Protein AF-A0A0S6W538-F1 (a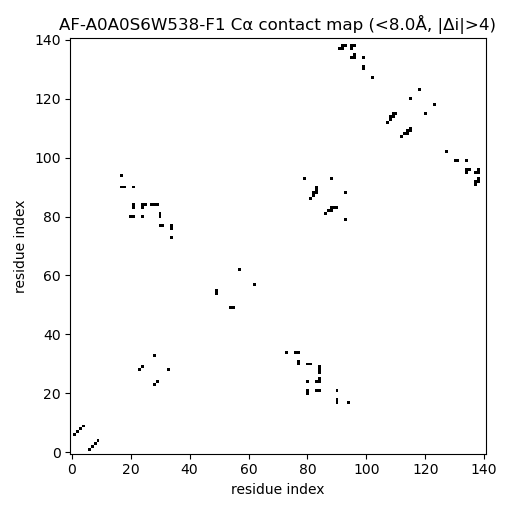fdb_monomer)

Mean predicted aligned error: 4.04 Å

Structure (mmCIF, N/CA/C/O backbone):
data_AF-A0A0S6W538-F1
#
_entry.id   AF-A0A0S6W538-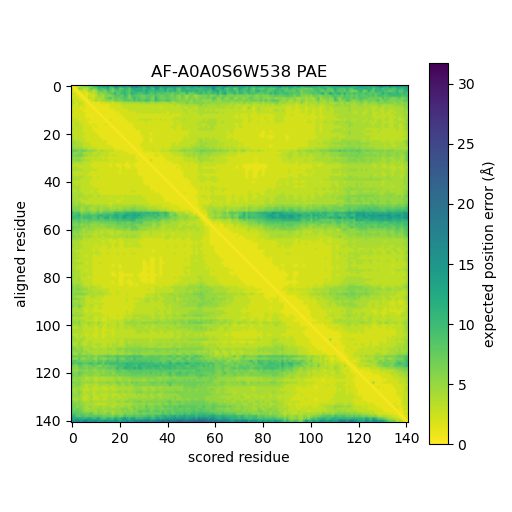F1
#
loop_
_atom_site.group_PDB
_atom_site.id
_atom_site.type_symbol
_atom_site.label_atom_id
_atom_site.label_alt_id
_atom_site.label_comp_id
_atom_site.label_asym_id
_atom_site.label_entity_id
_atom_site.label_seq_id
_atom_site.pdbx_PDB_ins_code
_atom_site.Cartn_x
_atom_site.Cartn_y
_atom_site.Cartn_z
_atom_site.occupancy
_atom_site.B_iso_or_equiv
_atom_site.auth_seq_id
_atom_site.auth_comp_id
_atom_site.auth_asym_id
_atom_site.auth_atom_id
_atom_site.pdbx_PDB_model_num
ATOM 1 N N . MET A 1 1 ? -6.891 -2.422 -21.881 1.00 64.50 1 MET A N 1
ATOM 2 C CA . MET A 1 1 ? -6.661 -3.515 -20.907 1.00 64.50 1 MET A CA 1
ATOM 3 C C . MET A 1 1 ? -5.833 -3.081 -19.702 1.00 64.50 1 MET A C 1
ATOM 5 O O . MET A 1 1 ? -6.319 -3.256 -18.593 1.00 64.50 1 MET A O 1
ATOM 9 N N . GLY A 1 2 ? -4.659 -2.453 -19.879 1.00 76.50 2 GLY A N 1
ATOM 10 C CA . GLY A 1 2 ? -3.811 -2.009 -18.754 1.00 76.50 2 GLY A CA 1
ATOM 11 C C . GLY A 1 2 ? -4.506 -1.093 -17.734 1.00 76.50 2 GLY A C 1
ATOM 12 O O . GLY A 1 2 ? -4.381 -1.319 -16.541 1.00 76.50 2 GLY A O 1
ATOM 13 N N . ILE A 1 3 ? -5.338 -0.145 -18.181 1.00 76.62 3 ILE A N 1
ATOM 14 C CA . ILE A 1 3 ? -6.115 0.745 -17.288 1.00 76.62 3 ILE A CA 1
ATOM 15 C C . ILE A 1 3 ? -7.177 -0.020 -16.476 1.00 76.62 3 ILE A C 1
ATOM 17 O O . ILE A 1 3 ? -7.533 0.368 -15.368 1.00 76.62 3 ILE A O 1
ATOM 21 N N . LEU A 1 4 ? -7.691 -1.129 -17.008 1.00 77.69 4 LEU A N 1
ATOM 22 C CA . LEU A 1 4 ? -8.753 -1.903 -16.365 1.00 77.69 4 LEU A CA 1
ATOM 23 C C . LEU A 1 4 ? -8.162 -2.844 -15.302 1.00 77.69 4 LEU A C 1
ATOM 25 O O . LEU A 1 4 ? -8.636 -2.858 -14.168 1.00 77.69 4 LEU A O 1
ATOM 29 N N . LEU A 1 5 ? -7.073 -3.542 -15.652 1.00 81.56 5 LEU A N 1
ATOM 30 C CA . LEU A 1 5 ? -6.332 -4.440 -14.756 1.00 81.56 5 LEU A CA 1
ATOM 31 C C . LEU A 1 5 ? -5.467 -3.697 -13.728 1.00 81.56 5 LEU A C 1
ATOM 33 O O . LEU A 1 5 ? -5.304 -4.184 -12.618 1.00 81.56 5 LEU A O 1
ATOM 37 N N . GLY A 1 6 ? -4.925 -2.532 -14.086 1.00 80.19 6 GLY A N 1
ATOM 38 C CA . GLY A 1 6 ? -4.065 -1.716 -13.223 1.00 80.19 6 GLY A CA 1
ATOM 39 C C . GLY A 1 6 ? -4.769 -0.536 -12.549 1.00 80.19 6 GLY A C 1
ATOM 40 O O . GLY A 1 6 ? -4.181 0.088 -11.676 1.00 80.19 6 GLY A O 1
ATOM 41 N N . GLY A 1 7 ? -6.010 -0.222 -12.937 1.00 87.50 7 GLY A N 1
ATOM 42 C CA . GLY A 1 7 ? -6.759 0.932 -12.428 1.00 87.50 7 GLY A CA 1
ATOM 43 C C . GLY A 1 7 ? -8.064 0.537 -11.745 1.00 87.50 7 GLY A C 1
ATOM 44 O O . GLY A 1 7 ? -8.118 0.438 -10.523 1.00 87.50 7 GLY A O 1
ATOM 45 N N . ILE A 1 8 ? -9.127 0.309 -12.522 1.00 87.75 8 ILE A N 1
ATOM 46 C CA . ILE A 1 8 ? -10.496 0.177 -11.983 1.00 87.75 8 ILE A CA 1
ATOM 47 C C . ILE A 1 8 ? -10.649 -1.036 -11.055 1.00 87.75 8 ILE A C 1
ATOM 49 O O . ILE A 1 8 ? -11.160 -0.890 -9.946 1.00 87.75 8 ILE A O 1
ATOM 53 N N . ILE A 1 9 ? -10.206 -2.226 -11.481 1.00 90.62 9 ILE A N 1
ATOM 54 C CA . ILE A 1 9 ? -10.332 -3.440 -10.657 1.00 90.62 9 ILE A CA 1
ATOM 55 C C . ILE A 1 9 ? -9.543 -3.287 -9.343 1.00 90.62 9 ILE A C 1
ATOM 57 O O . ILE A 1 9 ? -10.141 -3.472 -8.279 1.00 90.62 9 ILE A O 1
ATOM 61 N N . PRO A 1 10 ? -8.254 -2.882 -9.365 1.00 91.56 10 PRO A N 1
ATOM 62 C CA . PRO A 1 10 ? -7.524 -2.577 -8.140 1.00 91.56 10 PRO A CA 1
ATOM 63 C C . PRO A 1 10 ? -8.204 -1.528 -7.262 1.00 91.56 10 PRO A C 1
ATOM 65 O O . PRO A 1 10 ? -8.243 -1.714 -6.054 1.00 91.56 10 PRO A O 1
ATOM 68 N N . ALA A 1 11 ? -8.788 -0.466 -7.827 1.00 91.25 11 ALA A N 1
ATOM 69 C CA . ALA A 1 11 ? -9.461 0.567 -7.036 1.00 91.25 11 ALA A CA 1
ATOM 70 C C . ALA A 1 11 ? -10.628 0.001 -6.209 1.00 91.25 11 ALA A C 1
ATOM 72 O O . ALA A 1 11 ? -10.761 0.319 -5.027 1.00 91.25 11 ALA A O 1
ATOM 73 N N . VAL A 1 12 ? -11.435 -0.890 -6.797 1.00 94.00 12 VAL A N 1
ATOM 74 C CA . VAL A 1 12 ? -12.536 -1.560 -6.087 1.00 94.00 12 VAL A CA 1
ATOM 75 C C . VAL A 1 12 ? -12.001 -2.497 -5.002 1.00 94.00 12 VAL A C 1
ATOM 77 O O . VAL A 1 12 ? -12.461 -2.446 -3.861 1.00 94.00 12 VAL A O 1
ATOM 80 N N . LEU A 1 13 ? -11.004 -3.325 -5.328 1.00 95.19 13 LEU A N 1
ATOM 81 C CA . LEU A 1 13 ? -10.422 -4.281 -4.381 1.00 95.19 13 LEU A CA 1
ATOM 82 C C . LEU A 1 13 ? -9.713 -3.585 -3.212 1.00 95.19 13 LEU A C 1
ATOM 84 O O . LEU A 1 13 ? -9.854 -4.013 -2.069 1.00 95.19 13 LEU A O 1
ATOM 88 N N . LEU A 1 14 ? -8.999 -2.488 -3.473 1.00 93.44 14 LEU A N 1
ATOM 89 C CA . LEU A 1 14 ? -8.342 -1.677 -2.447 1.00 93.44 14 LEU A CA 1
ATOM 90 C C . LEU A 1 14 ? -9.357 -0.916 -1.579 1.00 93.44 14 LEU A C 1
ATOM 92 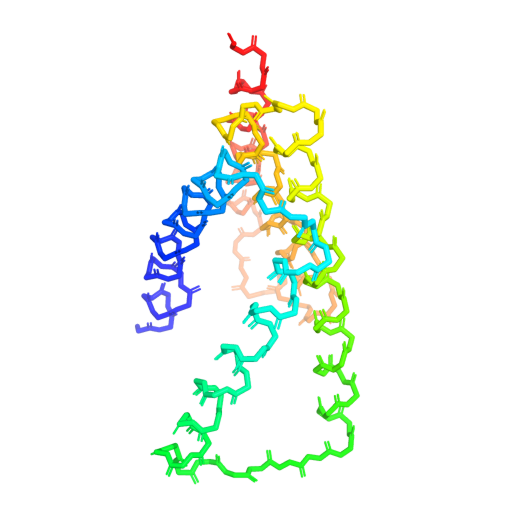O O . LEU A 1 14 ? -9.136 -0.747 -0.378 1.00 93.44 14 LEU A O 1
ATOM 96 N N . GLY A 1 15 ? -10.495 -0.509 -2.149 1.00 93.81 15 GLY A N 1
ATOM 97 C CA . GLY A 1 15 ? -11.626 0.019 -1.385 1.00 93.81 15 GLY A CA 1
ATOM 98 C C . GLY A 1 15 ? -12.205 -1.022 -0.422 1.00 93.81 15 GLY A C 1
ATOM 99 O O . GLY A 1 15 ? -12.351 -0.753 0.771 1.00 93.81 15 GLY A O 1
ATOM 100 N N . LEU A 1 16 ? -12.463 -2.239 -0.914 1.00 96.56 16 LEU A N 1
ATOM 101 C CA . LEU A 1 16 ? -12.929 -3.357 -0.088 1.00 96.56 16 LEU A CA 1
ATOM 102 C C . LEU A 1 16 ? -11.913 -3.721 1.003 1.00 96.56 16 LEU A C 1
ATOM 104 O O . LEU A 1 16 ? -12.297 -3.932 2.152 1.00 96.56 16 LEU A O 1
ATOM 108 N N . PHE A 1 17 ? -10.621 -3.737 0.668 1.00 95.00 17 PHE A N 1
ATOM 109 C CA . PHE A 1 17 ? -9.537 -3.935 1.628 1.00 95.00 17 PHE A CA 1
ATOM 110 C C . PHE A 1 17 ? -9.633 -2.958 2.808 1.00 95.00 17 PHE A C 1
ATOM 112 O O . PHE A 1 17 ? -9.578 -3.400 3.952 1.00 95.00 17 PHE A O 1
ATOM 119 N N . GLY A 1 18 ? -9.860 -1.662 2.562 1.00 95.06 18 GLY A N 1
ATOM 120 C CA . GLY A 1 18 ? -10.010 -0.671 3.636 1.00 95.06 18 GLY A CA 1
ATOM 121 C C . GLY A 1 18 ? -11.196 -0.961 4.569 1.00 95.06 18 GLY A C 1
ATOM 122 O O . GLY A 1 18 ? -11.082 -0.829 5.791 1.00 95.06 18 GLY A O 1
ATOM 123 N N . VAL A 1 19 ? -12.323 -1.424 4.016 1.00 97.00 19 VAL A N 1
ATOM 124 C CA . VAL A 1 19 ? -13.502 -1.835 4.802 1.00 97.00 19 VAL A CA 1
ATOM 125 C C . VAL A 1 19 ? -13.188 -3.063 5.658 1.00 97.00 19 VAL A C 1
ATOM 127 O O . VAL A 1 19 ? -13.424 -3.048 6.868 1.00 97.00 19 VAL A O 1
ATOM 130 N N . LEU A 1 20 ? -12.613 -4.108 5.058 1.00 97.25 20 LEU A N 1
ATOM 131 C CA . LEU A 1 20 ? -12.236 -5.340 5.759 1.00 97.25 20 LEU A CA 1
ATOM 132 C C . LEU A 1 20 ? -11.185 -5.077 6.843 1.00 97.25 20 LEU A C 1
ATOM 134 O O . LEU A 1 20 ? -11.275 -5.629 7.940 1.00 97.25 20 LEU A O 1
ATOM 138 N N . GLN A 1 21 ? -10.239 -4.174 6.584 1.00 96.38 21 GLN A N 1
ATOM 139 C CA . GLN A 1 21 ? -9.257 -3.732 7.566 1.00 96.38 21 GLN A CA 1
ATOM 140 C C . GLN A 1 21 ? -9.930 -3.055 8.769 1.00 96.38 21 GLN A C 1
ATOM 142 O O . GLN A 1 21 ? -9.596 -3.373 9.911 1.00 96.38 21 GLN A O 1
ATOM 147 N N . LYS A 1 22 ? -10.921 -2.174 8.552 1.00 96.25 22 LYS A N 1
ATOM 148 C CA . LYS A 1 22 ? -11.693 -1.574 9.656 1.00 96.25 22 LYS A CA 1
ATOM 149 C C . LYS A 1 22 ? -12.479 -2.625 10.441 1.00 96.25 22 LYS A C 1
ATOM 151 O O . LYS A 1 22 ? -12.522 -2.530 11.665 1.00 96.25 22 LYS A O 1
ATOM 156 N N . ILE A 1 23 ? -13.092 -3.603 9.769 1.00 97.50 23 ILE A N 1
ATOM 157 C CA . ILE A 1 23 ? -13.819 -4.704 10.426 1.00 97.50 23 ILE A CA 1
ATOM 158 C C . ILE A 1 23 ? -12.866 -5.507 11.314 1.00 97.50 23 ILE A C 1
ATOM 160 O O . ILE A 1 23 ? -13.157 -5.717 12.489 1.00 97.50 23 ILE A O 1
ATOM 164 N N . SER A 1 24 ? -11.701 -5.879 10.784 1.00 96.56 24 SER A N 1
ATOM 165 C CA . SER A 1 24 ? -10.659 -6.594 11.524 1.00 96.56 24 SER A CA 1
ATOM 166 C C . SER A 1 24 ? -10.188 -5.801 12.752 1.00 96.56 24 SER A C 1
ATOM 168 O O . SER A 1 24 ? -10.141 -6.333 13.860 1.00 96.56 24 SER A O 1
ATOM 170 N N . ALA A 1 25 ? -9.952 -4.492 12.596 1.00 95.38 25 ALA A N 1
ATOM 171 C CA . ALA A 1 25 ? -9.598 -3.606 13.706 1.00 95.38 25 ALA A CA 1
ATOM 172 C C . ALA A 1 25 ? -10.706 -3.520 14.773 1.00 95.38 25 ALA A C 1
ATOM 174 O O . ALA A 1 25 ? -10.409 -3.567 15.965 1.00 95.38 25 ALA A O 1
ATOM 175 N N . LYS A 1 26 ? -11.984 -3.436 14.370 1.00 96.31 26 LYS A N 1
ATOM 176 C CA . LYS A 1 26 ? -13.132 -3.453 15.296 1.00 96.31 26 LYS A CA 1
ATOM 177 C C . LYS A 1 26 ? -13.281 -4.786 16.034 1.00 96.31 26 LYS A C 1
ATOM 179 O O . LYS A 1 26 ? -13.766 -4.786 17.158 1.00 96.31 26 LYS A O 1
ATOM 184 N N . ALA A 1 27 ? -12.848 -5.890 15.429 1.00 97.00 27 ALA A N 1
ATOM 185 C CA . ALA A 1 27 ? -12.805 -7.203 16.068 1.00 97.00 27 ALA A CA 1
ATOM 186 C C . ALA A 1 27 ? -11.654 -7.351 17.087 1.00 97.00 27 ALA A C 1
ATOM 188 O O . ALA A 1 27 ? -11.528 -8.400 17.711 1.00 97.00 27 ALA A O 1
ATOM 189 N N . GLY A 1 28 ? -10.822 -6.319 17.274 1.00 95.38 28 GLY A N 1
ATOM 190 C CA . GLY A 1 28 ? -9.796 -6.282 18.319 1.00 95.38 28 GLY A CA 1
ATOM 191 C C . GLY A 1 28 ? -8.461 -6.920 17.938 1.00 95.38 28 GLY A C 1
ATOM 192 O O . GLY A 1 28 ? -7.663 -7.227 18.822 1.00 95.38 28 GLY A O 1
ATOM 193 N N . ILE A 1 29 ? -8.181 -7.125 16.645 1.00 96.88 29 ILE A N 1
ATOM 194 C CA . ILE A 1 29 ? -6.883 -7.663 16.225 1.00 96.88 29 ILE A CA 1
ATOM 195 C C . ILE A 1 29 ? -5.736 -6.697 16.578 1.00 96.88 29 ILE A C 1
ATOM 197 O O . ILE A 1 29 ? -5.809 -5.489 16.341 1.00 96.88 29 ILE A O 1
ATOM 201 N N . GLY A 1 30 ? -4.634 -7.232 17.107 1.00 95.75 30 GLY A N 1
ATOM 202 C CA . GLY A 1 30 ? -3.399 -6.465 17.281 1.00 95.75 30 GLY A CA 1
ATOM 203 C C . GLY A 1 30 ? -2.694 -6.219 15.943 1.00 95.75 30 GLY A C 1
ATOM 204 O O . GLY A 1 30 ? -2.616 -7.123 15.112 1.00 95.75 30 GLY A O 1
ATOM 205 N N . THR A 1 31 ? -2.116 -5.028 15.746 1.00 95.25 31 THR A N 1
ATOM 206 C CA . THR A 1 31 ? -1.441 -4.637 14.490 1.00 95.25 31 THR A CA 1
ATOM 207 C C . THR A 1 31 ? -0.385 -5.647 14.033 1.00 95.25 31 THR A C 1
ATOM 209 O O . THR A 1 31 ? -0.315 -5.960 12.849 1.00 95.25 31 THR A O 1
ATOM 212 N N . GLY A 1 32 ? 0.413 -6.197 14.956 1.00 96.31 32 GLY A N 1
ATOM 213 C CA . GLY A 1 32 ? 1.420 -7.209 14.619 1.00 96.31 32 GLY A CA 1
ATOM 214 C C . GLY A 1 32 ? 0.804 -8.490 14.050 1.00 96.31 32 GLY A C 1
ATOM 215 O O . GLY A 1 32 ? 1.205 -8.941 12.981 1.00 96.31 32 GLY A O 1
ATOM 216 N N . TYR A 1 33 ? -0.224 -9.034 14.710 1.00 97.62 33 TYR A N 1
ATOM 217 C CA . TYR A 1 33 ? -0.937 -10.224 14.231 1.00 97.62 33 TYR A CA 1
ATOM 218 C C . TYR A 1 33 ? -1.656 -9.974 12.905 1.00 97.62 33 TYR A C 1
ATOM 220 O O . TYR A 1 33 ? -1.620 -10.826 12.022 1.00 97.62 33 TYR A O 1
ATOM 228 N N . TYR A 1 34 ? -2.247 -8.788 12.735 1.00 97.38 34 TYR A N 1
ATOM 229 C CA . TYR A 1 34 ? -2.850 -8.371 11.472 1.00 97.38 34 TYR A CA 1
ATOM 230 C C . TYR A 1 34 ? -1.839 -8.423 10.316 1.00 97.38 34 TYR A C 1
ATOM 232 O O . TYR A 1 34 ? -2.113 -9.032 9.283 1.00 97.38 34 TYR A O 1
ATOM 240 N N . LEU A 1 35 ? -0.644 -7.854 10.509 1.00 97.44 35 LEU A N 1
ATOM 241 C CA . LEU A 1 35 ? 0.415 -7.864 9.496 1.00 97.44 35 LEU A CA 1
ATOM 242 C C . LEU A 1 35 ? 0.971 -9.270 9.233 1.00 97.44 35 LEU A C 1
ATOM 244 O O . LEU A 1 35 ? 1.234 -9.601 8.080 1.00 97.44 35 LEU A O 1
ATOM 248 N N . LEU A 1 36 ? 1.112 -10.115 10.261 1.00 98.19 36 LEU A N 1
ATOM 249 C CA . LEU A 1 36 ? 1.565 -11.500 10.089 1.00 98.19 36 LEU A CA 1
ATOM 250 C C . LEU A 1 36 ? 0.575 -12.330 9.263 1.00 98.19 36 LEU A C 1
ATOM 252 O O . LEU A 1 36 ? 0.987 -13.019 8.331 1.00 98.19 36 LEU A O 1
ATOM 256 N N . ILE A 1 37 ? -0.725 -12.235 9.559 1.00 98.06 37 ILE A N 1
ATOM 257 C CA . ILE A 1 37 ? -1.769 -12.945 8.803 1.00 98.06 37 ILE A CA 1
ATOM 258 C C . ILE A 1 37 ? -1.807 -12.459 7.350 1.00 98.06 37 ILE A C 1
ATOM 260 O O . ILE A 1 37 ? -1.892 -13.279 6.431 1.00 98.06 37 ILE A O 1
ATOM 264 N N . LEU A 1 38 ? -1.695 -11.145 7.122 1.00 97.38 38 LEU A N 1
ATOM 265 C CA . LEU A 1 38 ? -1.562 -10.596 5.771 1.00 97.38 38 LEU A CA 1
ATOM 266 C C . LEU A 1 38 ? -0.328 -11.147 5.055 1.00 97.38 38 LEU A C 1
ATOM 268 O O . LEU A 1 38 ? -0.448 -11.585 3.916 1.00 97.38 38 LEU A O 1
ATOM 272 N N . GLY A 1 39 ? 0.829 -11.177 5.720 1.00 97.62 39 GLY A N 1
ATOM 273 C CA . GLY A 1 39 ? 2.069 -11.715 5.165 1.00 97.62 39 GLY A CA 1
ATO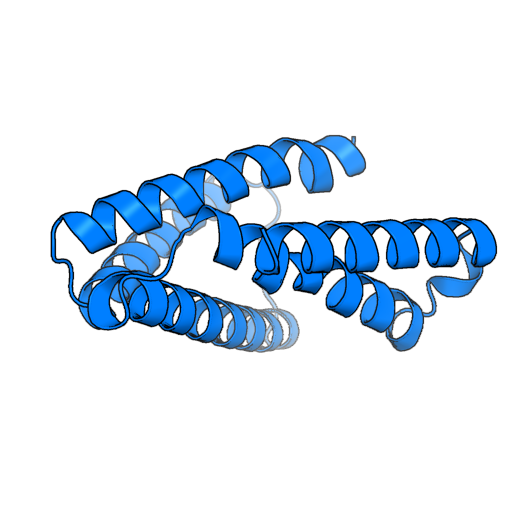M 274 C C . GLY A 1 39 ? 1.919 -13.167 4.715 1.00 97.62 39 GLY A C 1
ATOM 275 O O . GLY A 1 39 ? 2.190 -13.476 3.559 1.00 97.62 39 GLY A O 1
ATOM 276 N N . VAL A 1 40 ? 1.389 -14.036 5.583 1.00 98.19 40 VAL A N 1
ATOM 277 C CA . VAL A 1 40 ? 1.115 -15.445 5.248 1.00 98.19 40 VAL A CA 1
ATOM 278 C C . VAL A 1 40 ? 0.146 -15.556 4.068 1.00 98.19 40 VAL A C 1
ATOM 280 O O . VAL A 1 40 ? 0.391 -16.320 3.137 1.00 98.19 40 VAL A O 1
ATOM 283 N N . THR A 1 41 ? -0.925 -14.760 4.064 1.00 97.94 41 THR A N 1
ATOM 284 C CA . THR A 1 41 ? -1.918 -14.759 2.977 1.00 97.94 41 THR A CA 1
ATOM 285 C C . THR A 1 41 ? -1.290 -14.340 1.646 1.00 97.94 41 THR A C 1
ATOM 287 O O . THR A 1 41 ? -1.517 -14.988 0.625 1.00 97.94 41 THR A O 1
ATOM 290 N N . ILE A 1 42 ? -0.455 -13.297 1.652 1.00 97.38 42 ILE A N 1
ATOM 291 C CA . ILE A 1 42 ? 0.276 -12.822 0.471 1.00 97.38 42 ILE A CA 1
ATOM 292 C C . ILE A 1 42 ? 1.254 -13.891 -0.019 1.00 97.38 42 ILE A C 1
ATOM 294 O O . ILE A 1 42 ? 1.321 -14.129 -1.220 1.00 97.38 42 ILE A O 1
ATOM 298 N N . THR A 1 43 ? 1.976 -14.571 0.876 1.00 97.69 43 THR A N 1
ATOM 299 C CA . THR A 1 43 ? 2.878 -15.670 0.502 1.00 97.69 43 THR A CA 1
ATOM 300 C C . THR A 1 43 ? 2.121 -16.815 -0.169 1.00 97.69 43 THR A C 1
ATOM 302 O O . THR A 1 43 ? 2.560 -17.298 -1.210 1.00 97.69 43 THR A O 1
ATOM 305 N N . ILE A 1 44 ? 0.970 -17.219 0.377 1.00 97.94 44 ILE A N 1
ATOM 306 C CA . ILE A 1 44 ? 0.144 -18.291 -0.197 1.00 97.94 44 ILE A CA 1
ATOM 307 C C . ILE A 1 44 ? -0.367 -17.891 -1.585 1.00 97.94 44 ILE A C 1
ATOM 309 O O . ILE A 1 44 ? -0.141 -18.614 -2.555 1.00 97.94 44 ILE A O 1
ATOM 313 N N . LEU A 1 45 ? -1.022 -16.731 -1.703 1.00 97.19 45 LEU A N 1
ATOM 314 C CA . LEU A 1 45 ? -1.580 -16.273 -2.979 1.00 97.19 45 LEU A CA 1
ATOM 315 C C . LEU A 1 45 ? -0.478 -16.001 -4.010 1.00 97.19 45 LEU A C 1
ATOM 317 O O . LEU A 1 45 ? -0.614 -16.395 -5.164 1.00 97.19 45 LEU A O 1
ATOM 321 N N . GLY A 1 46 ? 0.636 -15.398 -3.597 1.00 95.62 46 GLY A N 1
ATOM 322 C CA . GLY A 1 46 ? 1.813 -15.193 -4.439 1.00 95.62 46 GLY A CA 1
ATOM 323 C C . GLY A 1 46 ? 2.401 -16.510 -4.948 1.00 95.62 46 GLY A C 1
ATOM 324 O O . GLY A 1 46 ? 2.749 -16.604 -6.122 1.00 95.62 46 GLY A O 1
ATOM 325 N N . GLY A 1 47 ? 2.430 -17.549 -4.107 1.00 95.69 47 GLY A N 1
ATOM 326 C CA . GLY A 1 47 ? 2.801 -18.906 -4.509 1.00 95.69 47 GLY A CA 1
ATOM 327 C C . GLY A 1 47 ? 1.873 -19.473 -5.585 1.00 95.69 47 GLY A C 1
ATOM 328 O O . GLY A 1 47 ? 2.352 -20.008 -6.581 1.00 95.69 47 GLY A O 1
ATOM 329 N N . VAL A 1 48 ? 0.555 -19.285 -5.448 1.00 96.38 48 VAL A N 1
ATOM 330 C CA . VAL A 1 48 ? -0.415 -19.670 -6.490 1.00 96.38 48 VAL A CA 1
ATOM 331 C C . VAL A 1 48 ? -0.127 -18.929 -7.799 1.00 96.38 48 VAL A C 1
ATOM 333 O O . VAL A 1 48 ? -0.024 -19.572 -8.843 1.00 96.38 48 VAL A O 1
ATOM 336 N N . PHE A 1 49 ? 0.077 -17.607 -7.753 1.00 94.56 49 PHE A N 1
ATOM 337 C CA . PHE A 1 49 ? 0.440 -16.816 -8.935 1.00 94.56 49 PHE A CA 1
ATOM 338 C C . PHE A 1 49 ? 1.741 -17.303 -9.587 1.00 94.56 49 PHE A C 1
ATOM 340 O O . PHE A 1 49 ? 1.791 -17.428 -10.807 1.00 94.56 49 PHE A O 1
ATOM 347 N N . ALA A 1 50 ? 2.763 -17.643 -8.800 1.00 93.38 50 ALA A N 1
ATOM 348 C CA . ALA A 1 50 ? 4.037 -18.155 -9.306 1.00 93.38 50 ALA A CA 1
ATOM 349 C C . ALA A 1 50 ? 3.916 -19.530 -9.995 1.00 93.38 50 ALA A C 1
ATOM 351 O O . ALA A 1 50 ? 4.715 -19.853 -10.875 1.00 93.38 50 ALA A O 1
ATOM 352 N N . LEU A 1 51 ? 2.926 -20.344 -9.612 1.00 93.56 51 LEU A N 1
ATOM 353 C CA . LEU A 1 51 ? 2.679 -21.652 -10.224 1.00 93.56 51 LEU A CA 1
ATOM 354 C C . LEU A 1 51 ? 1.882 -21.556 -11.529 1.00 93.56 51 LEU A C 1
ATOM 356 O O . LEU A 1 51 ? 2.167 -22.309 -12.460 1.00 93.56 51 LEU A O 1
ATOM 360 N N . ILE A 1 52 ? 0.901 -20.649 -11.600 1.00 95.50 52 ILE A N 1
ATOM 361 C CA . ILE A 1 52 ? 0.009 -20.514 -12.765 1.00 95.50 52 ILE A CA 1
ATOM 362 C C . ILE A 1 52 ? 0.562 -19.581 -13.846 1.00 95.50 52 ILE A C 1
ATOM 364 O O . ILE A 1 52 ? 0.186 -19.714 -15.010 1.00 95.50 52 ILE A O 1
ATOM 368 N N . MET A 1 53 ? 1.421 -18.624 -13.483 1.00 93.00 53 MET A N 1
ATOM 369 C CA . MET A 1 53 ? 1.971 -17.671 -14.441 1.00 93.00 53 MET A CA 1
ATOM 370 C C . MET A 1 53 ? 3.166 -18.284 -15.189 1.00 93.00 53 MET A C 1
ATOM 372 O O . MET A 1 53 ? 4.052 -18.875 -14.568 1.00 93.00 53 MET A O 1
ATOM 376 N N . PRO A 1 54 ? 3.222 -18.144 -16.527 1.00 87.12 54 PRO A N 1
ATOM 377 C CA . PRO A 1 54 ? 4.301 -18.713 -17.333 1.00 87.12 54 PRO A CA 1
ATOM 378 C C . PRO A 1 54 ? 5.634 -17.968 -17.172 1.00 87.12 54 PRO A C 1
ATOM 380 O O . PRO A 1 54 ? 6.687 -18.540 -17.450 1.00 87.12 54 PRO A O 1
ATOM 383 N N . ASP A 1 55 ? 5.613 -16.708 -16.723 1.00 89.31 55 ASP A N 1
ATOM 384 C CA . ASP A 1 55 ? 6.831 -15.942 -16.457 1.00 89.31 55 ASP A CA 1
ATOM 385 C C . ASP A 1 55 ? 7.416 -16.307 -15.085 1.00 89.31 55 ASP A C 1
ATOM 387 O O . ASP A 1 55 ? 6.760 -16.165 -14.053 1.00 89.31 55 ASP A O 1
ATOM 391 N N . ARG A 1 56 ? 8.666 -16.780 -15.085 1.00 86.50 56 ARG A N 1
ATOM 392 C CA . ARG A 1 56 ? 9.418 -17.190 -13.888 1.00 86.50 56 ARG A CA 1
ATOM 393 C C . ARG A 1 56 ? 10.727 -16.420 -13.716 1.00 86.50 56 ARG A C 1
ATOM 395 O O . ARG A 1 56 ? 11.642 -16.896 -13.044 1.00 86.50 56 ARG A O 1
ATOM 402 N N . ARG A 1 57 ? 10.864 -15.254 -14.352 1.00 90.81 57 ARG A N 1
ATOM 403 C CA . ARG A 1 57 ? 12.083 -14.442 -14.262 1.00 90.81 57 ARG A CA 1
ATOM 404 C C . ARG A 1 57 ? 12.265 -13.909 -12.841 1.00 90.81 57 ARG A C 1
ATOM 406 O O . ARG A 1 57 ? 11.456 -13.130 -12.349 1.00 90.81 57 ARG A O 1
ATOM 413 N N . LEU A 1 58 ? 13.373 -14.286 -12.211 1.00 91.81 58 LEU A N 1
ATOM 414 C CA . LEU A 1 58 ? 13.813 -13.753 -10.925 1.00 91.81 58 LEU A CA 1
ATOM 415 C C . LEU A 1 58 ? 15.252 -13.255 -11.061 1.00 91.81 58 LEU A C 1
ATOM 417 O O . LEU A 1 58 ? 16.124 -13.981 -11.532 1.00 91.81 58 LEU A O 1
ATOM 421 N N . SER A 1 59 ? 15.501 -12.017 -10.641 1.00 95.12 59 SER A N 1
ATOM 422 C CA . SER A 1 59 ? 16.841 -11.431 -10.565 1.00 95.12 59 SER A CA 1
ATOM 423 C C . SER A 1 59 ? 17.083 -10.848 -9.175 1.00 95.12 59 SER A C 1
ATOM 425 O O . SER A 1 59 ? 16.138 -10.455 -8.488 1.00 95.12 59 SER A O 1
ATOM 427 N N . PHE A 1 60 ? 18.348 -10.739 -8.764 1.00 94.06 60 PHE A N 1
ATOM 428 C CA . PHE A 1 60 ? 18.694 -10.094 -7.493 1.00 94.06 60 PHE A CA 1
ATOM 429 C C . PHE A 1 60 ? 18.241 -8.630 -7.442 1.00 94.06 60 PHE A C 1
ATOM 431 O O . PHE A 1 60 ? 17.742 -8.178 -6.414 1.00 94.06 60 PHE A O 1
ATOM 438 N N . ALA A 1 61 ? 18.347 -7.908 -8.562 1.00 94.94 61 ALA A N 1
ATOM 439 C CA . ALA A 1 61 ? 17.893 -6.525 -8.654 1.00 94.94 61 ALA A CA 1
ATOM 440 C C . ALA A 1 61 ? 16.374 -6.413 -8.449 1.00 94.94 61 ALA A C 1
ATOM 442 O O . ALA A 1 61 ? 15.923 -5.629 -7.616 1.00 94.94 61 ALA A O 1
ATOM 443 N N . SER A 1 62 ? 15.579 -7.227 -9.156 1.00 93.19 62 SER A N 1
ATOM 444 C CA . SER A 1 62 ? 14.118 -7.218 -9.003 1.00 93.19 62 SER A CA 1
ATOM 445 C C . SER A 1 62 ? 13.697 -7.621 -7.592 1.00 93.19 62 SER A C 1
ATOM 447 O O . SER A 1 62 ? 12.835 -6.9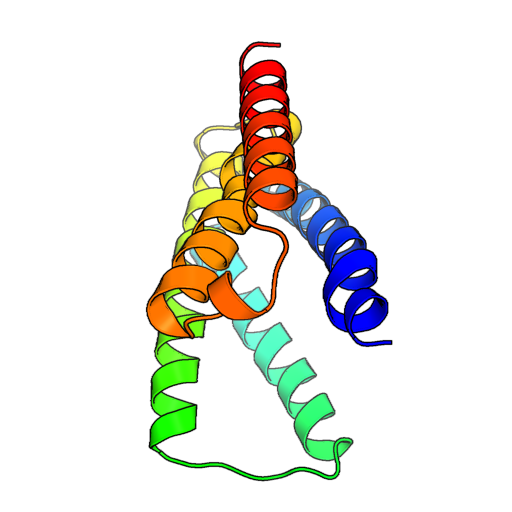68 -7.016 1.00 93.19 62 SER A O 1
ATOM 449 N N . ALA A 1 63 ? 14.351 -8.627 -7.001 1.00 94.75 63 ALA A N 1
ATOM 450 C CA . ALA A 1 63 ? 14.083 -9.042 -5.627 1.00 94.75 63 ALA A CA 1
ATOM 451 C C . ALA A 1 63 ? 14.365 -7.915 -4.618 1.00 94.75 63 ALA A C 1
ATOM 453 O O . ALA A 1 63 ? 13.539 -7.661 -3.743 1.00 94.75 63 ALA A O 1
ATOM 454 N N . GLY A 1 64 ? 15.485 -7.198 -4.767 1.00 96.50 64 GLY A N 1
ATOM 455 C CA . GLY A 1 64 ? 15.828 -6.059 -3.912 1.00 96.50 64 GLY A CA 1
ATOM 456 C C . GLY A 1 64 ? 14.773 -4.949 -3.953 1.00 96.50 64 GLY A C 1
ATOM 457 O O . GLY A 1 64 ? 14.315 -4.491 -2.905 1.00 96.50 64 GLY A O 1
ATOM 458 N N . TRP A 1 65 ? 14.310 -4.570 -5.149 1.00 95.25 65 TRP A N 1
ATOM 459 C CA . TRP A 1 65 ? 13.224 -3.594 -5.292 1.00 95.25 65 TRP A CA 1
ATOM 460 C C . TRP A 1 65 ? 11.906 -4.095 -4.695 1.00 95.25 65 TRP A C 1
ATOM 462 O O . TRP A 1 65 ? 11.228 -3.334 -4.006 1.00 95.25 65 TRP A O 1
ATOM 472 N N . THR A 1 66 ? 11.567 -5.376 -4.880 1.00 96.12 66 THR A N 1
ATOM 473 C CA . THR A 1 66 ? 10.369 -5.981 -4.279 1.00 96.12 66 THR A CA 1
ATOM 474 C C . THR A 1 66 ? 10.399 -5.931 -2.750 1.00 96.12 66 THR A C 1
ATOM 476 O O . THR A 1 66 ? 9.369 -5.648 -2.139 1.00 96.12 66 THR A O 1
ATOM 479 N N . VAL A 1 67 ? 11.560 -6.135 -2.117 1.00 97.44 67 VAL A N 1
ATOM 480 C CA . VAL A 1 67 ? 11.705 -5.994 -0.656 1.00 97.44 67 VAL A CA 1
ATOM 481 C C . VAL A 1 67 ? 11.389 -4.567 -0.214 1.00 97.44 67 VAL A C 1
ATOM 483 O O . VAL A 1 67 ? 10.599 -4.378 0.709 1.00 97.44 67 VAL A O 1
ATOM 486 N N . LEU A 1 68 ? 11.927 -3.554 -0.899 1.00 97.12 68 LEU A N 1
ATOM 487 C CA . LEU A 1 68 ? 11.634 -2.152 -0.580 1.00 97.12 68 LEU A CA 1
ATOM 488 C C . LEU A 1 68 ? 10.146 -1.819 -0.762 1.00 97.12 68 LEU A C 1
ATOM 490 O O . LEU A 1 68 ? 9.558 -1.150 0.091 1.00 97.12 68 LEU A O 1
ATOM 494 N N . THR A 1 69 ? 9.515 -2.332 -1.824 1.00 96.50 69 THR A N 1
ATOM 495 C CA . THR A 1 69 ? 8.064 -2.216 -2.031 1.00 96.50 69 THR A CA 1
ATOM 496 C C . THR A 1 69 ? 7.284 -2.829 -0.866 1.00 96.50 69 THR A C 1
ATOM 498 O O . THR A 1 69 ? 6.381 -2.188 -0.326 1.00 96.50 69 THR A O 1
ATOM 501 N N . ALA A 1 70 ? 7.652 -4.040 -0.437 1.00 96.94 70 ALA A N 1
ATOM 502 C CA . ALA A 1 70 ? 7.001 -4.730 0.672 1.00 96.94 70 ALA A CA 1
ATOM 503 C C . ALA A 1 70 ? 7.173 -3.980 2.000 1.00 96.94 70 ALA A C 1
ATOM 505 O O . ALA A 1 70 ? 6.207 -3.851 2.755 1.00 96.94 70 ALA A O 1
ATOM 506 N N . CYS A 1 71 ? 8.361 -3.432 2.275 1.00 97.81 71 CYS A N 1
ATOM 507 C CA . CYS A 1 71 ? 8.612 -2.614 3.460 1.00 97.81 71 CYS A CA 1
ATOM 508 C C . CYS A 1 71 ? 7.718 -1.369 3.482 1.00 97.81 71 CYS A C 1
ATOM 510 O O . CYS A 1 71 ? 7.017 -1.142 4.468 1.00 97.81 71 CYS A O 1
ATOM 512 N N . ALA A 1 72 ? 7.690 -0.597 2.390 1.00 97.00 72 ALA A N 1
ATOM 513 C CA . ALA A 1 72 ? 6.864 0.606 2.295 1.00 97.00 72 ALA A CA 1
ATOM 514 C C . ALA A 1 72 ? 5.372 0.290 2.497 1.00 97.00 72 ALA A C 1
ATOM 516 O O . ALA A 1 72 ? 4.695 0.945 3.294 1.00 97.00 72 ALA A O 1
ATOM 517 N N . TRP A 1 73 ? 4.872 -0.758 1.834 1.00 96.25 73 TRP A N 1
ATOM 518 C CA . TRP A 1 73 ? 3.475 -1.176 1.944 1.00 96.25 73 TRP A CA 1
ATOM 519 C C . TRP A 1 73 ? 3.115 -1.669 3.350 1.00 96.25 73 TRP A C 1
ATOM 521 O O . TRP A 1 73 ? 2.070 -1.299 3.890 1.00 96.25 73 TRP A O 1
ATOM 531 N N . THR A 1 74 ? 3.986 -2.470 3.967 1.00 97.75 74 THR A N 1
ATOM 532 C CA . THR A 1 74 ? 3.758 -3.036 5.305 1.00 97.75 74 THR A CA 1
ATOM 533 C C . THR A 1 74 ? 3.729 -1.941 6.365 1.00 97.75 74 THR A C 1
ATOM 535 O O . THR A 1 74 ? 2.831 -1.929 7.207 1.00 97.75 74 THR A O 1
ATOM 538 N N . VAL A 1 75 ? 4.662 -0.984 6.300 1.00 98.06 75 VAL A N 1
ATOM 539 C CA . VAL A 1 75 ? 4.696 0.163 7.219 1.00 98.06 75 VAL A CA 1
ATOM 540 C C . VAL A 1 75 ? 3.433 1.009 7.066 1.00 98.06 75 VAL A C 1
ATOM 542 O O . VAL A 1 75 ? 2.760 1.274 8.061 1.00 98.06 75 VAL A O 1
ATOM 545 N N . ALA A 1 76 ? 3.056 1.375 5.837 1.00 97.12 76 ALA A N 1
ATOM 546 C CA . ALA A 1 76 ? 1.843 2.153 5.589 1.00 97.12 76 ALA A CA 1
ATOM 547 C C . ALA A 1 76 ? 0.582 1.436 6.107 1.00 97.12 76 ALA A C 1
ATOM 549 O O . ALA A 1 76 ? -0.216 2.014 6.845 1.00 97.12 76 ALA A O 1
ATOM 550 N N . THR A 1 77 ? 0.439 0.148 5.789 1.0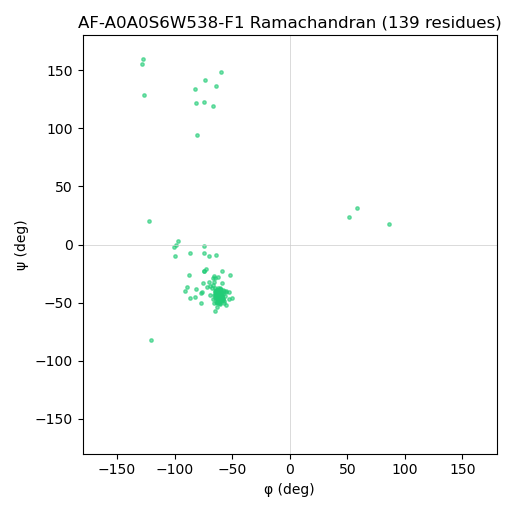0 96.62 77 THR A N 1
ATOM 551 C CA . THR A 1 77 ? -0.694 -0.682 6.220 1.00 96.62 77 THR A CA 1
ATOM 552 C C . THR A 1 77 ? -0.755 -0.826 7.741 1.00 96.62 77 THR A C 1
ATOM 554 O O . THR A 1 77 ? -1.839 -0.762 8.326 1.00 96.62 77 THR A O 1
ATOM 557 N N . GLY A 1 78 ? 0.399 -0.965 8.398 1.00 97.12 78 GLY A N 1
ATOM 558 C CA . GLY A 1 78 ? 0.514 -1.001 9.853 1.00 97.12 78 GLY A CA 1
ATOM 559 C C . GLY A 1 78 ? 0.094 0.313 10.511 1.00 97.12 78 GLY A C 1
ATOM 560 O O . GLY A 1 78 ? -0.661 0.293 11.481 1.00 97.12 78 GLY A O 1
ATOM 561 N N . LEU A 1 79 ? 0.511 1.456 9.958 1.00 97.81 79 LEU A N 1
ATOM 562 C CA . LEU A 1 79 ? 0.105 2.778 10.446 1.00 97.81 79 LEU A CA 1
ATOM 563 C C . LEU A 1 79 ? -1.407 2.998 10.308 1.00 97.81 79 LEU A C 1
ATOM 565 O O . LEU A 1 79 ? -2.036 3.486 11.246 1.00 97.81 79 LEU A O 1
ATOM 569 N N . ILE A 1 80 ? -2.010 2.575 9.191 1.00 96.94 80 ILE A N 1
ATOM 570 C CA . ILE A 1 80 ? -3.470 2.614 9.011 1.00 96.94 80 ILE A CA 1
ATOM 571 C C . ILE A 1 80 ? -4.152 1.723 10.054 1.00 96.94 80 ILE A C 1
ATOM 573 O O . ILE A 1 80 ? -5.076 2.168 10.731 1.00 96.94 80 ILE A O 1
ATOM 577 N N . ALA A 1 81 ? -3.680 0.488 10.243 1.00 96.06 81 ALA A N 1
ATOM 578 C CA . ALA A 1 81 ? -4.237 -0.416 11.247 1.00 96.06 81 ALA A CA 1
ATOM 579 C C . ALA A 1 81 ? -4.172 0.189 12.661 1.00 96.06 81 ALA A C 1
ATOM 581 O O . ALA A 1 81 ? -5.165 0.131 13.381 1.00 96.06 81 ALA A O 1
ATOM 582 N N . ILE A 1 82 ? -3.059 0.836 13.029 1.00 97.50 82 ILE A N 1
ATOM 583 C CA . ILE A 1 82 ? -2.910 1.558 14.304 1.00 97.50 82 ILE A CA 1
ATOM 584 C C . ILE A 1 82 ? -3.910 2.716 14.406 1.00 97.50 82 ILE A C 1
ATOM 586 O O . ILE A 1 82 ? -4.571 2.860 15.434 1.00 97.50 82 ILE A O 1
ATOM 590 N N . ALA A 1 83 ? -4.052 3.534 13.360 1.00 97.25 83 ALA A N 1
ATOM 591 C CA . ALA A 1 83 ? -5.020 4.632 13.332 1.00 97.25 83 ALA A CA 1
ATOM 592 C C . ALA A 1 83 ? -6.458 4.129 13.555 1.00 97.25 83 ALA A C 1
ATOM 594 O O . ALA A 1 83 ? -7.242 4.742 14.279 1.00 97.25 83 ALA A O 1
ATOM 595 N N . LEU A 1 84 ? -6.795 2.978 12.975 1.00 96.12 84 LEU A N 1
ATOM 596 C CA . LEU A 1 84 ? -8.126 2.390 13.070 1.00 96.12 84 LEU A CA 1
ATOM 597 C C . LEU A 1 84 ? -8.412 1.715 14.412 1.00 96.12 84 LEU A C 1
ATOM 599 O O . LEU A 1 84 ? -9.542 1.832 14.893 1.00 96.12 84 LEU A O 1
ATOM 603 N N . SER A 1 85 ? -7.435 0.996 14.973 1.00 94.25 85 SER A N 1
ATOM 604 C CA . SER A 1 85 ? -7.599 0.204 16.197 1.00 94.25 85 SER A CA 1
ATOM 605 C C . SER A 1 85 ? -7.366 1.025 17.463 1.00 94.25 85 SER A C 1
ATOM 607 O O . SER A 1 85 ? -8.183 0.966 18.375 1.00 94.25 85 SER A O 1
ATOM 609 N N . LYS A 1 86 ? -6.288 1.818 17.506 1.00 94.50 86 LYS A N 1
ATOM 610 C CA . LYS A 1 86 ? -5.862 2.570 18.695 1.00 94.50 86 LYS A CA 1
ATOM 611 C C . LYS A 1 86 ? -6.459 3.971 18.759 1.00 94.50 86 LYS A C 1
ATOM 613 O O . LYS A 1 86 ? -6.812 4.432 19.835 1.00 94.50 86 LYS A O 1
ATOM 618 N N . TYR A 1 87 ? -6.540 4.654 17.619 1.00 95.12 87 TYR A N 1
ATOM 619 C CA . TYR A 1 87 ? -7.040 6.033 17.551 1.00 95.12 87 TYR A CA 1
ATOM 620 C C . TYR A 1 87 ? -8.507 6.118 17.118 1.00 95.12 87 TYR A C 1
ATOM 622 O O . TYR A 1 87 ? -9.049 7.212 17.007 1.00 95.12 87 TYR A O 1
ATOM 630 N N . HIS A 1 88 ? -9.145 4.972 16.858 1.00 92.88 88 HIS A N 1
ATOM 631 C CA . HIS A 1 88 ? -10.543 4.853 16.438 1.00 92.88 88 HIS A CA 1
ATOM 632 C C . HIS A 1 88 ? -10.935 5.725 15.238 1.00 92.88 88 HIS A C 1
ATOM 634 O O . HIS A 1 88 ? -12.118 5.977 15.029 1.00 92.88 88 HIS A O 1
ATOM 640 N N . ALA A 1 89 ? -9.967 6.116 14.406 1.00 94.56 89 ALA A N 1
ATOM 641 C CA . ALA A 1 89 ? -10.190 7.034 13.301 1.00 94.56 89 ALA A CA 1
ATOM 642 C C . ALA A 1 89 ? -11.228 6.499 12.297 1.00 94.56 89 ALA A C 1
ATOM 644 O O . ALA A 1 89 ? -11.351 5.284 12.064 1.00 94.56 89 ALA A O 1
ATOM 645 N N . ASP A 1 90 ? -11.962 7.422 11.679 1.00 93.44 90 ASP A N 1
ATOM 646 C CA . ASP A 1 90 ? -12.971 7.104 10.678 1.00 93.44 90 ASP A CA 1
ATOM 647 C C . ASP A 1 90 ? -12.322 6.707 9.357 1.00 93.44 90 ASP A C 1
ATOM 649 O O . ASP A 1 90 ? -11.593 7.481 8.732 1.00 93.44 90 ASP A O 1
ATOM 653 N N . ILE A 1 91 ? -12.642 5.500 8.886 1.00 93.88 91 ILE A N 1
ATOM 654 C CA . ILE A 1 91 ? -12.130 4.990 7.609 1.00 93.88 91 ILE A CA 1
ATOM 655 C C . ILE A 1 91 ? -12.533 5.902 6.440 1.00 93.88 91 ILE A C 1
ATOM 657 O O . ILE A 1 91 ? -11.742 6.106 5.527 1.00 93.88 91 ILE A O 1
ATOM 661 N N . ALA A 1 92 ? -13.711 6.534 6.517 1.00 93.12 92 ALA A N 1
ATOM 662 C CA . ALA A 1 92 ? -14.200 7.482 5.517 1.00 93.12 92 ALA A CA 1
ATOM 663 C C . ALA A 1 92 ? -13.316 8.737 5.380 1.00 93.12 92 ALA A C 1
ATOM 665 O O . ALA A 1 92 ? -13.242 9.302 4.294 1.00 93.12 92 ALA A O 1
ATOM 666 N N . LYS A 1 93 ? -12.612 9.144 6.448 1.00 91.94 93 LYS A N 1
ATOM 667 C CA . LYS A 1 93 ? -11.663 10.271 6.428 1.00 91.94 93 LYS A CA 1
ATOM 668 C C . LYS A 1 93 ? -10.252 9.824 6.055 1.00 91.94 93 LYS A C 1
ATOM 670 O O . LYS A 1 93 ? -9.545 10.531 5.342 1.00 91.94 93 LYS A O 1
ATOM 675 N N . LEU A 1 94 ? -9.844 8.638 6.513 1.00 92.12 94 LEU A N 1
ATOM 676 C CA . LEU A 1 94 ? -8.515 8.098 6.223 1.00 92.12 94 LEU A CA 1
ATOM 677 C C . LEU A 1 94 ? -8.344 7.697 4.756 1.00 92.12 94 LEU A C 1
ATOM 679 O O . LEU A 1 94 ? -7.302 7.995 4.180 1.00 92.12 94 LEU A O 1
ATOM 683 N N . VAL A 1 95 ? -9.344 7.040 4.154 1.00 93.12 95 VAL A N 1
ATOM 684 C CA . VAL A 1 95 ? -9.257 6.500 2.785 1.00 93.12 95 VAL A CA 1
ATOM 685 C C . VAL A 1 95 ? -8.883 7.579 1.763 1.00 93.12 95 VAL A C 1
ATOM 687 O O . VAL A 1 95 ? -7.900 7.375 1.052 1.00 93.12 95 VAL A O 1
ATOM 690 N N . PRO A 1 96 ? -9.572 8.736 1.686 1.00 90.81 96 PRO A N 1
ATOM 691 C CA . PRO A 1 96 ? -9.172 9.803 0.772 1.00 90.81 96 PRO A CA 1
ATOM 692 C C . PRO A 1 96 ? -7.764 10.325 1.053 1.00 90.81 96 PRO A C 1
ATOM 694 O O . PRO A 1 96 ? -7.035 10.600 0.107 1.00 90.81 96 PRO A O 1
ATOM 697 N N . LEU A 1 97 ? -7.363 10.418 2.328 1.00 89.75 97 LEU A N 1
ATOM 698 C CA . LEU A 1 97 ? -6.054 10.938 2.719 1.00 89.75 97 LEU A CA 1
ATOM 699 C C . LEU A 1 97 ? -4.908 10.055 2.236 1.00 89.75 97 LEU A C 1
ATOM 701 O O . LEU A 1 97 ? -4.024 10.529 1.525 1.00 89.75 97 LEU A O 1
ATOM 705 N N . TYR A 1 98 ? -4.904 8.774 2.610 1.00 91.12 98 TYR A N 1
ATOM 706 C CA . TYR A 1 98 ? -3.792 7.903 2.236 1.00 91.12 98 TYR A CA 1
ATOM 707 C C . TYR A 1 98 ? -3.832 7.516 0.751 1.00 91.12 98 TYR A C 1
ATOM 709 O O . TYR A 1 98 ? -2.779 7.237 0.185 1.00 91.12 98 TYR A O 1
ATOM 717 N N . ASN A 1 99 ? -4.995 7.567 0.085 1.00 91.19 99 ASN A N 1
ATOM 718 C CA . ASN A 1 99 ? -5.088 7.381 -1.369 1.00 91.19 99 ASN A CA 1
ATOM 719 C C . ASN A 1 99 ? -4.597 8.593 -2.176 1.00 91.19 99 ASN A C 1
ATOM 721 O O . ASN A 1 99 ? -4.408 8.476 -3.387 1.00 91.19 99 ASN A O 1
ATOM 725 N N . M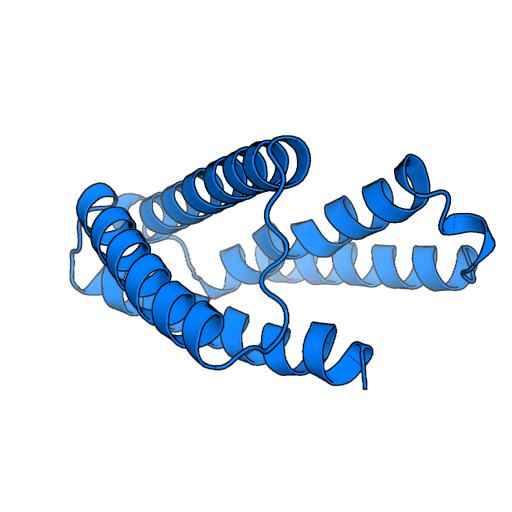ET A 1 100 ? -4.278 9.728 -1.540 1.00 91.12 100 MET A N 1
ATOM 726 C CA . MET A 1 100 ? -3.461 10.760 -2.195 1.00 91.12 100 MET A CA 1
ATOM 727 C C . MET A 1 100 ? -2.042 10.259 -2.514 1.00 91.12 100 MET A C 1
ATOM 729 O O . MET A 1 100 ? -1.330 10.915 -3.272 1.00 91.12 100 MET A O 1
ATOM 733 N N . ASN A 1 101 ? -1.640 9.071 -2.028 1.00 93.25 101 ASN A N 1
ATOM 734 C CA . ASN A 1 101 ? -0.446 8.374 -2.516 1.00 93.25 101 ASN A CA 1
ATOM 735 C C . ASN A 1 101 ? -0.440 8.212 -4.049 1.00 93.25 101 ASN A C 1
ATOM 737 O O . ASN A 1 101 ? 0.633 8.202 -4.640 1.00 93.25 101 ASN A O 1
ATOM 741 N N . THR A 1 102 ? -1.609 8.195 -4.699 1.00 91.75 102 THR A N 1
ATOM 742 C CA . THR A 1 102 ? -1.750 8.168 -6.161 1.00 91.75 102 THR A CA 1
ATOM 743 C C . THR A 1 102 ? -1.050 9.355 -6.816 1.00 91.75 102 THR A C 1
ATOM 745 O O . THR A 1 102 ? -0.371 9.184 -7.825 1.00 91.75 102 THR A O 1
ATOM 748 N N . LEU A 1 103 ? -1.141 10.544 -6.212 1.00 93.62 103 LEU A N 1
ATOM 749 C CA . LEU A 1 103 ? -0.465 11.752 -6.683 1.00 93.62 103 LEU A CA 1
ATOM 750 C C . LEU A 1 103 ? 1.040 11.691 -6.439 1.00 93.62 103 LEU A C 1
ATOM 752 O O . LEU A 1 103 ? 1.808 12.144 -7.283 1.00 93.62 103 LEU A O 1
ATOM 756 N N . VAL A 1 104 ? 1.462 11.101 -5.317 1.00 94.88 104 VAL A N 1
ATOM 757 C CA . VAL A 1 104 ? 2.883 10.880 -5.020 1.00 94.88 104 VAL A CA 1
ATOM 758 C C . VAL A 1 104 ? 3.486 9.931 -6.053 1.00 94.88 104 VAL A C 1
ATOM 760 O O . VAL A 1 104 ? 4.493 10.264 -6.671 1.00 94.88 104 VAL A O 1
ATOM 763 N N . THR A 1 105 ? 2.851 8.785 -6.300 1.00 94.50 105 THR A N 1
ATOM 764 C CA . THR A 1 105 ? 3.302 7.810 -7.298 1.00 94.50 105 THR A CA 1
ATOM 765 C C . THR A 1 105 ? 3.290 8.399 -8.701 1.00 94.50 105 THR A C 1
ATOM 767 O O . THR A 1 105 ? 4.283 8.261 -9.404 1.00 94.50 105 THR A O 1
ATOM 770 N N . ALA A 1 106 ? 2.220 9.090 -9.105 1.00 93.06 106 ALA A N 1
ATOM 771 C CA . ALA A 1 106 ? 2.156 9.708 -10.425 1.00 93.06 106 ALA A CA 1
ATOM 772 C C . ALA A 1 106 ? 3.218 10.806 -10.591 1.00 93.06 106 ALA A C 1
ATOM 774 O O . ALA A 1 106 ? 3.913 10.833 -11.598 1.00 93.06 106 ALA A O 1
ATOM 775 N N . GLY A 1 107 ? 3.408 11.671 -9.589 1.00 93.56 107 GLY A N 1
ATOM 776 C CA . GLY A 1 107 ? 4.442 12.706 -9.613 1.00 93.56 107 GLY A CA 1
ATOM 777 C C . GLY A 1 107 ? 5.854 12.125 -9.696 1.00 93.56 107 GLY A C 1
ATOM 778 O O . GLY A 1 107 ? 6.650 12.556 -10.527 1.00 93.56 107 GLY A O 1
ATOM 779 N N . LEU A 1 108 ? 6.155 11.104 -8.890 1.00 93.56 108 LEU A N 1
ATOM 780 C CA . LEU A 1 108 ? 7.438 10.405 -8.962 1.00 93.56 108 LEU A CA 1
ATOM 781 C C . LEU A 1 108 ? 7.604 9.644 -10.281 1.00 93.56 108 LEU A C 1
ATOM 783 O O . LEU A 1 108 ? 8.710 9.618 -10.802 1.00 93.56 108 LEU A O 1
ATOM 787 N N . GLY A 1 109 ? 6.538 9.076 -10.847 1.00 93.31 109 GLY A N 1
ATOM 788 C CA . GLY A 1 109 ? 6.572 8.409 -12.151 1.00 93.31 109 GLY A CA 1
ATOM 789 C C . GLY A 1 109 ? 6.924 9.373 -13.282 1.00 93.31 109 GLY A C 1
ATOM 790 O O . GLY A 1 109 ? 7.848 9.115 -14.054 1.00 93.31 109 GLY A O 1
ATOM 791 N N . LEU A 1 110 ? 6.291 10.552 -13.294 1.00 92.00 110 LEU A N 1
ATOM 792 C CA . LEU A 1 110 ? 6.639 11.628 -14.220 1.00 92.00 110 LEU A CA 1
ATOM 793 C C . LEU A 1 110 ? 8.112 12.023 -14.102 1.00 92.00 110 LEU A C 1
ATOM 795 O O . LEU A 1 110 ? 8.768 12.175 -15.126 1.00 92.00 110 LEU A O 1
ATOM 799 N N . LEU A 1 111 ? 8.641 12.166 -12.885 1.00 92.50 111 LEU A N 1
ATOM 800 C CA . LEU A 1 111 ? 10.017 12.620 -12.662 1.00 92.50 111 LEU A CA 1
ATOM 801 C C . LEU A 1 111 ? 11.070 11.532 -12.920 1.00 92.50 111 LEU A C 1
ATOM 803 O O . LEU A 1 111 ? 12.032 11.777 -13.640 1.00 92.50 111 LEU A O 1
ATOM 807 N N . ILE A 1 112 ? 10.900 10.347 -12.334 1.00 94.69 112 ILE A N 1
ATOM 808 C CA . ILE A 1 112 ? 11.898 9.268 -12.342 1.00 94.69 112 ILE A CA 1
ATOM 809 C C . ILE A 1 112 ? 11.909 8.546 -13.689 1.00 94.69 112 ILE A C 1
ATOM 811 O O . ILE A 1 112 ? 12.981 8.238 -14.206 1.00 94.69 112 ILE A O 1
ATOM 815 N N . PHE A 1 113 ? 10.734 8.286 -14.268 1.00 94.31 113 PHE A N 1
ATOM 816 C CA . PHE A 1 113 ? 10.613 7.575 -15.544 1.00 94.31 113 PHE A CA 1
ATOM 817 C C . PHE A 1 113 ? 10.455 8.519 -16.738 1.00 94.31 113 PHE A C 1
ATOM 819 O O . PHE A 1 113 ? 10.311 8.058 -17.867 1.00 94.31 113 PHE A O 1
ATOM 826 N N . VAL A 1 114 ? 10.513 9.838 -16.506 1.00 91.56 114 VAL A N 1
ATOM 827 C CA . VAL A 1 114 ? 10.425 10.868 -17.556 1.00 91.56 114 VAL A CA 1
ATOM 828 C C . VAL A 1 114 ? 9.109 10.745 -18.350 1.00 91.56 114 VAL A C 1
ATOM 830 O O . VAL A 1 114 ? 9.013 11.082 -19.528 1.00 91.56 114 VAL A O 1
ATOM 833 N N . GLU A 1 115 ? 8.041 10.281 -17.694 1.00 90.50 115 GLU A N 1
ATOM 834 C CA . GLU A 1 115 ? 6.735 10.063 -18.330 1.00 90.50 115 GLU A CA 1
ATOM 835 C C . GLU A 1 115 ? 6.023 11.375 -18.700 1.00 90.50 115 GLU A C 1
ATOM 837 O O . GLU A 1 115 ? 5.048 11.355 -19.452 1.00 90.50 115 GLU A O 1
ATOM 842 N N . TRP A 1 116 ? 6.524 12.530 -18.242 1.00 89.31 116 TRP A N 1
ATOM 843 C CA . TRP A 1 116 ? 5.982 13.854 -18.578 1.00 89.31 116 TRP A CA 1
ATOM 844 C C . TRP A 1 116 ? 5.986 14.160 -20.078 1.00 89.31 116 TRP A C 1
ATOM 846 O O . TRP A 1 116 ? 5.178 14.970 -20.528 1.00 89.31 116 TRP A O 1
ATOM 856 N N . GLN A 1 117 ? 6.841 13.492 -20.856 1.00 89.00 117 GLN A N 1
ATOM 857 C CA . GLN A 1 117 ? 6.870 13.604 -22.318 1.00 89.00 117 GLN A CA 1
ATOM 858 C C . GLN A 1 117 ? 5.703 12.871 -22.993 1.00 89.00 117 GLN A C 1
ATOM 860 O O . GLN A 1 117 ? 5.314 13.212 -24.107 1.00 89.00 117 GLN A O 1
ATOM 865 N N . ASN A 1 118 ? 5.123 11.883 -22.310 1.00 90.62 118 ASN A N 1
ATOM 866 C CA . ASN A 1 118 ? 4.126 10.968 -22.863 1.00 90.62 118 ASN A CA 1
ATOM 867 C C . ASN A 1 118 ? 2.690 11.339 -22.468 1.00 90.62 118 ASN A C 1
ATOM 869 O O . ASN A 1 118 ? 1.742 10.674 -22.889 1.00 90.62 118 ASN A O 1
ATOM 873 N N . ILE A 1 119 ? 2.507 12.383 -21.654 1.00 91.12 119 ILE A N 1
ATOM 874 C CA . ILE A 1 119 ? 1.201 12.779 -21.123 1.00 91.12 119 ILE A CA 1
ATOM 875 C C . ILE A 1 119 ? 0.882 14.252 -21.385 1.00 91.12 119 ILE A C 1
ATOM 877 O O . ILE A 1 119 ? 1.751 15.099 -21.573 1.00 91.12 119 ILE A O 1
ATOM 881 N N . ASN A 1 120 ? -0.406 14.588 -21.331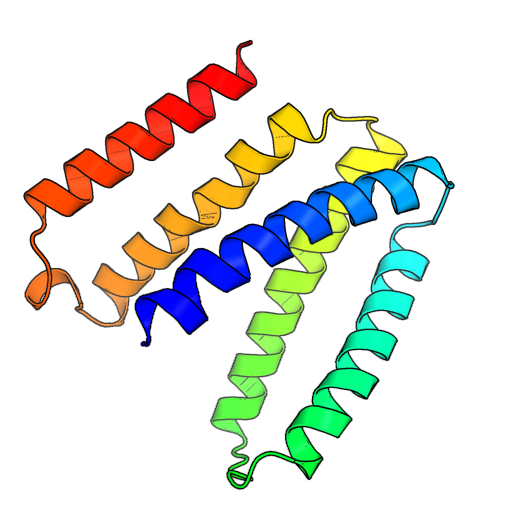 1.00 93.44 120 ASN A N 1
ATOM 882 C CA . ASN A 1 120 ? -0.844 15.978 -21.342 1.00 93.44 120 ASN A CA 1
ATOM 883 C C . ASN A 1 120 ? -0.697 16.584 -19.933 1.00 93.44 120 ASN A C 1
ATOM 885 O O . ASN A 1 120 ? -1.596 16.455 -19.099 1.00 93.44 120 ASN A O 1
ATOM 889 N N . LEU A 1 121 ? 0.441 17.237 -19.685 1.00 91.69 121 LEU A N 1
ATOM 890 C CA . LEU A 1 121 ? 0.791 17.882 -18.411 1.00 91.69 121 LEU A CA 1
ATOM 891 C C . LEU A 1 121 ? -0.310 18.812 -17.853 1.00 91.69 121 LEU A C 1
ATOM 893 O O . LEU A 1 121 ? -0.642 18.667 -16.676 1.00 91.69 121 LEU A O 1
ATOM 897 N N . PRO A 1 122 ? -0.941 19.707 -18.646 1.00 93.25 122 PRO A N 1
ATOM 898 C CA . PRO A 1 122 ? -2.037 20.543 -18.150 1.00 93.25 122 PRO A CA 1
ATOM 899 C C . PRO A 1 122 ? -3.248 19.744 -17.654 1.00 93.25 122 PRO A C 1
ATOM 901 O O . PRO A 1 122 ? -3.751 19.998 -16.560 1.00 93.25 122 PRO A O 1
ATOM 904 N N . LYS A 1 123 ? -3.710 18.749 -18.427 1.00 93.56 123 LYS A N 1
ATOM 905 C CA . LYS A 1 123 ? -4.841 17.894 -18.024 1.00 93.56 123 LYS A CA 1
ATOM 906 C C . LYS A 1 123 ? -4.510 17.080 -16.776 1.00 93.56 123 LYS A C 1
ATOM 908 O O . LYS A 1 123 ? -5.360 16.952 -15.898 1.00 93.56 123 LYS A O 1
ATOM 913 N N . PHE A 1 124 ? -3.285 16.567 -16.681 1.00 92.75 124 PHE A N 1
ATOM 914 C CA . PHE A 1 124 ? -2.806 15.876 -15.488 1.00 92.75 124 PHE A CA 1
ATOM 915 C C . PHE A 1 124 ? -2.801 16.798 -14.263 1.00 92.75 124 PHE A C 1
ATOM 917 O O . PHE A 1 124 ? -3.351 16.431 -13.229 1.00 92.75 124 PHE A O 1
ATOM 924 N N . GLY A 1 125 ? -2.250 18.009 -14.390 1.00 93.31 125 GLY A N 1
ATOM 925 C CA . GLY A 1 125 ? -2.201 18.990 -13.305 1.00 93.31 125 GLY A CA 1
ATOM 926 C C . GLY A 1 125 ? -3.590 19.379 -12.799 1.00 93.31 125 GLY A C 1
ATOM 927 O O . GLY A 1 125 ? -3.823 19.393 -11.592 1.00 93.31 125 GLY A O 1
ATOM 928 N N . LEU A 1 126 ? -4.543 19.609 -13.708 1.00 96.12 126 LEU A N 1
ATOM 929 C CA . LEU A 1 126 ? -5.941 19.864 -13.343 1.00 96.12 126 LEU A CA 1
ATOM 930 C C . LEU A 1 126 ? -6.569 18.669 -12.615 1.00 96.12 126 LEU A C 1
ATOM 932 O O . LEU A 1 126 ? -7.207 18.851 -11.581 1.00 96.12 126 LEU A O 1
ATOM 936 N N . GLY A 1 127 ? -6.358 17.448 -13.112 1.00 94.31 127 GLY A N 1
ATOM 937 C CA . GLY A 1 127 ? -6.832 16.234 -12.446 1.00 94.31 127 GLY A CA 1
ATOM 938 C C . GLY A 1 127 ? -6.247 16.069 -11.040 1.00 94.31 127 GLY A C 1
ATOM 939 O O . GLY A 1 127 ? -6.983 15.797 -10.094 1.00 94.31 127 GLY A O 1
ATOM 940 N N . ALA A 1 128 ? -4.944 16.306 -10.881 1.00 93.81 128 ALA A N 1
ATOM 941 C CA . ALA A 1 128 ? -4.265 16.254 -9.592 1.00 93.81 128 ALA A CA 1
ATOM 942 C C . ALA A 1 128 ? -4.837 17.277 -8.600 1.00 93.81 128 ALA A C 1
ATOM 944 O O . ALA A 1 128 ? -5.135 16.924 -7.460 1.00 93.81 128 ALA A O 1
ATOM 945 N N . LEU A 1 129 ? -5.068 18.519 -9.039 1.00 94.12 129 LEU A N 1
ATOM 946 C CA . LEU A 1 129 ? -5.696 19.556 -8.215 1.00 94.12 129 LEU A CA 1
ATOM 947 C C . LEU A 1 129 ? -7.098 19.147 -7.750 1.00 94.12 129 LEU A C 1
ATOM 949 O O . LEU A 1 129 ? -7.417 19.305 -6.573 1.00 94.12 129 LEU A O 1
ATOM 953 N N . LEU A 1 130 ? -7.916 18.580 -8.641 1.00 94.69 130 LEU A N 1
ATOM 954 C CA . LEU A 1 130 ? -9.255 18.099 -8.292 1.00 94.69 130 LEU A CA 1
ATOM 955 C C . LEU A 1 130 ? -9.211 16.974 -7.248 1.00 94.69 130 LEU A C 1
ATOM 957 O O . LEU A 1 130 ? -10.027 16.973 -6.328 1.00 94.69 130 LEU A O 1
ATOM 961 N N . ILE A 1 131 ? -8.240 16.059 -7.341 1.00 93.44 131 ILE A N 1
ATOM 962 C CA . ILE A 1 131 ? -8.038 14.995 -6.344 1.00 93.44 131 ILE A CA 1
ATOM 963 C C . ILE A 1 131 ? -7.646 15.589 -4.985 1.00 93.44 131 ILE A C 1
ATOM 965 O O . ILE A 1 131 ? -8.225 15.202 -3.972 1.00 93.44 131 ILE A O 1
ATOM 969 N N . ILE A 1 132 ? -6.712 16.548 -4.950 1.00 91.88 132 ILE A N 1
ATOM 970 C CA . ILE A 1 132 ? -6.281 17.210 -3.705 1.00 91.88 132 ILE A CA 1
ATOM 971 C C . ILE A 1 132 ? -7.462 17.923 -3.047 1.00 91.88 132 ILE A C 1
ATOM 973 O O . ILE A 1 132 ? -7.724 17.732 -1.861 1.00 91.88 132 ILE A O 1
ATOM 977 N N . ILE A 1 133 ? -8.195 18.730 -3.817 1.00 92.44 133 ILE A N 1
ATOM 978 C CA . ILE A 1 133 ? -9.353 19.476 -3.318 1.00 92.44 133 ILE A CA 1
ATOM 979 C C . ILE A 1 133 ? -10.415 18.506 -2.796 1.00 92.44 133 ILE A C 1
ATOM 981 O O . ILE A 1 133 ? -10.874 18.666 -1.666 1.00 92.44 133 ILE A O 1
ATOM 985 N N . GLY A 1 134 ? -10.756 17.470 -3.568 1.00 89.69 134 GLY A N 1
ATOM 986 C CA . GLY A 1 134 ? -11.713 16.446 -3.154 1.00 89.69 134 GLY A CA 1
ATOM 987 C C . GLY A 1 134 ? -11.298 15.744 -1.860 1.00 89.69 134 GLY A C 1
ATOM 988 O O . GLY A 1 134 ? -12.098 15.643 -0.932 1.00 89.69 134 GLY A O 1
ATOM 989 N N . GLY A 1 135 ? -10.031 15.334 -1.752 1.00 87.44 135 GLY A N 1
ATOM 990 C CA . GLY A 1 135 ? -9.484 14.716 -0.544 1.00 87.44 135 GLY A CA 1
ATOM 991 C C . GLY A 1 135 ? -9.560 15.635 0.678 1.00 87.44 135 GLY A C 1
ATOM 992 O O . GLY A 1 135 ? -10.025 15.214 1.736 1.00 87.44 135 GLY A O 1
ATOM 993 N N . MET A 1 136 ? -9.176 16.908 0.533 1.00 88.56 136 MET A N 1
ATOM 994 C CA . MET A 1 136 ? -9.230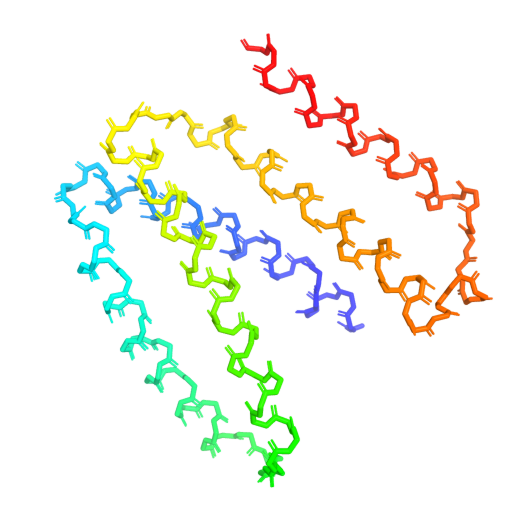 17.887 1.626 1.00 88.56 136 MET A CA 1
ATOM 995 C C . MET A 1 136 ? -10.655 18.189 2.097 1.00 88.56 136 MET A C 1
ATOM 997 O O . MET A 1 136 ? -10.866 18.387 3.294 1.00 88.56 136 MET A O 1
ATOM 1001 N N . LEU A 1 137 ? -11.626 18.237 1.181 1.00 89.06 137 LEU A N 1
ATOM 1002 C CA . LEU A 1 137 ? -13.026 18.485 1.526 1.00 89.06 137 LEU A CA 1
ATOM 1003 C C . LEU A 1 137 ? -13.594 17.365 2.404 1.00 89.06 137 LEU A C 1
ATOM 1005 O O . LEU A 1 137 ? -14.244 17.660 3.402 1.00 89.06 137 LEU A O 1
ATOM 1009 N N . VAL A 1 138 ? -13.291 16.100 2.094 1.00 86.88 138 VAL A N 1
ATOM 1010 C CA . VAL A 1 138 ? -13.791 14.953 2.877 1.00 86.88 138 VAL A CA 1
ATOM 1011 C C . VAL A 1 138 ? -13.221 14.930 4.297 1.00 86.88 138 VAL A C 1
ATOM 1013 O O . VAL A 1 138 ? -13.903 14.527 5.233 1.00 86.88 138 VAL A O 1
ATOM 1016 N N . VAL A 1 139 ? -11.986 15.393 4.492 1.00 81.00 139 VAL A N 1
ATOM 1017 C CA . VAL A 1 139 ? -11.364 15.445 5.827 1.00 81.00 139 VAL A CA 1
ATOM 1018 C C . VAL A 1 139 ? -12.025 16.486 6.728 1.00 81.00 139 VAL A C 1
ATOM 1020 O O . VAL A 1 139 ? -12.121 16.277 7.939 1.00 81.00 139 VAL A O 1
ATOM 1023 N N . LYS A 1 140 ? -12.455 17.607 6.138 1.00 74.56 140 LYS A N 1
ATOM 1024 C CA . LYS A 1 140 ? -13.072 18.737 6.844 1.00 74.56 140 LYS A CA 1
ATOM 1025 C C . LYS A 1 140 ? -14.587 18.590 7.043 1.00 74.56 140 LYS A C 1
ATOM 1027 O O . LYS A 1 140 ? -15.157 19.429 7.736 1.00 74.56 140 LYS A O 1
ATOM 1032 N N . ALA A 1 141 ? -15.207 17.574 6.442 1.00 64.12 141 ALA A N 1
ATOM 1033 C CA . ALA A 1 141 ? -16.607 17.205 6.658 1.00 64.12 141 ALA A CA 1
ATOM 1034 C C . ALA A 1 141 ? -16.790 16.445 7.983 1.00 64.12 141 ALA A C 1
ATOM 1036 O O . ALA A 1 141 ? -17.854 16.615 8.607 1.00 64.12 141 ALA A O 1
#

Secondary structure (DSSP, 8-state):
-HHIIIIIHHHHHHHHHHHHHHHHHHTT--HHHHHHHHHHHHHHHHHHHHHH-S-----HHHHHHHHHHHHHHHHHHHHHHHHHHTS---HHHHHHHHTTHHHHHHHHHHHHS-GGGSS-HHHHHHHHHHHHHHHHHHHH-

Solvent-accessible surface area (backbone atoms only — not comparable to full-atom values): 7924 Å² total; per-residue (Å²): 108,67,64,47,70,71,37,59,53,48,52,54,53,55,52,50,47,55,52,54,50,50,52,46,27,75,74,65,58,52,54,68,61,52,51,51,54,48,49,54,51,49,52,53,54,49,50,52,50,60,71,73,43,91,74,78,90,81,51,74,68,58,50,54,53,50,51,54,51,50,50,55,52,49,52,52,52,42,52,50,44,41,39,40,49,76,64,61,50,57,62,81,42,47,52,47,54,66,55,48,48,56,56,54,52,50,53,47,41,32,65,76,70,53,43,57,81,81,48,63,61,68,64,50,52,52,51,52,50,52,52,52,53,54,32,54,52,54,61,76,105

Radius of gyration: 17.48 Å; Cα contacts (8 Å, |Δi|>4): 62; chains: 1; bounding box: 35×42×42 Å

Foldseek 3Di:
DCCVVVPDVVVVVVVVVLVVLLVCLVVPDDLVVVLVVVVVVCVVVVVVCCVPDPDNDDDPVVVVVVVVVCVVVSVVSSVSSCCCNVVVDDSQLVVLVVVLVVVVVVVCCCVVVVCVVVDDPVVVVVVNVVSVVVSVVSNVD

Sequence (141 aa):
MGILLGGIIPAVLLGLFGVLQKISAKAGIGTGYYLLILGVTITILGGVFALIMPDRRLSFASAGWTVLTACAWTVATGLIAIALSKYHADIAKLVPLYNMNTLVTAGLGLLIFVEWQNINLPKFGLGALLIIIGGMLVVKA

pLDDT: mean 92.97, std 5.63, range [64.12, 98.19]

Organism: NCBI:txid1499966